Protein AF-A0AAD1WLG3-F1 (afdb_monomer)

Organism: Pelobates cultripes (NCBI:txid61616)

Sequence (138 aa):
MPEEQGDRAMKPQAAKNKLKPVWDLLNNSKVQLEDMSQLLAQCDMTLNQYNSYIEALISSSVILMKRDVKDCWVNNYNPHLLTAWNANMDIQYILDEYGCIIYMLSYISKPERELSDYIKTIVKEMSPETETEREEIK

Nearest PDB structures (foldseek):
  3f2h-assembly2_B  TM=4.447E-01  e=7.520E+00  Escherichia coli

Solvent-accessible surface area (backbone atoms only — not comparable to full-atom values): 8764 Å² total; per-residue (Å²): 132,87,80,83,77,76,78,76,78,61,54,41,71,60,30,51,62,69,47,44,58,56,54,56,51,73,71,38,89,83,62,90,53,73,46,59,68,60,54,29,55,76,60,76,47,51,72,67,55,52,50,52,33,50,55,40,58,54,90,62,91,72,88,84,74,93,69,51,53,77,46,68,87,55,65,45,71,52,74,68,56,38,70,76,69,68,58,92,56,79,63,78,87,83,82,46,72,65,61,52,50,53,52,52,49,52,62,73,46,37,67,61,49,55,50,51,53,50,52,52,48,53,54,51,65,70,57,76,67,70,71,69,70,65,64,79,79,117

Radius of gyration: 24.31 Å; Cα contacts (8 Å, |Δi|>4): 64; chains: 1; bounding box: 79×50×43 Å

pLDDT: mean 81.2, std 16.27, range [33.28, 95.94]

Secondary structure (DSSP, 8-state):
-PPPPP-----HHHHHHHHHHHHHHHH-TT-----HHHHHHHTT--HHHHHHHHHHH--S---PPP--GGGTTSPP--HHHHHHH-S-------S-HHHHHHHHHHHHTHHHHHHHHHHHHHHHHHSSSTTTSSSTT-

InterPro domains:
  IPR051055 PIF1 DNA helicase [PTHR47642] (61-134)

Foldseek 3Di:
DDDDDPDDLDALVVLCVLCVQLVVVLPPPPDPDFAPVVSQVVSVHDPVSNVSSVVSNDPDDADDDDDTSVCPPPADDDPVCCVVVVDHDHDGDDPDPVVVVVVVVCVVCVVVVVVVVVVVVVVVVVPDPPVPVVVVPD

Mean predicted aligned error: 11.38 Å

Structure (mmCIF, N/CA/C/O backbone):
data_AF-A0AAD1WLG3-F1
#
_entry.id   AF-A0AAD1WLG3-F1
#
loop_
_atom_site.group_PDB
_atom_site.id
_atom_site.type_symbol
_atom_site.label_atom_id
_atom_site.label_alt_id
_atom_site.label_comp_id
_atom_site.label_asym_id
_atom_site.label_entity_id
_atom_site.label_seq_id
_atom_site.pdbx_PDB_ins_code
_atom_site.Cartn_x
_atom_site.Cartn_y
_atom_site.Cartn_z
_atom_site.occupancy
_atom_site.B_iso_or_equiv
_atom_site.auth_seq_id
_atom_site.auth_comp_id
_atom_site.auth_asym_id
_atom_site.auth_atom_id
_atom_site.pdbx_PDB_model_num
ATOM 1 N N . MET A 1 1 ? -19.513 32.056 23.367 1.00 34.91 1 MET A N 1
ATOM 2 C CA . MET A 1 1 ? -19.412 30.805 22.591 1.00 34.91 1 MET A CA 1
ATOM 3 C C . MET A 1 1 ? -17.946 30.421 22.587 1.00 34.91 1 MET A C 1
ATOM 5 O O . MET A 1 1 ? -17.172 31.220 22.078 1.00 34.91 1 MET A O 1
ATOM 9 N N . PRO A 1 2 ? -17.535 29.335 23.255 1.00 36.03 2 PRO A N 1
ATOM 10 C CA . PRO A 1 2 ? -16.140 28.917 23.256 1.00 36.03 2 PRO A CA 1
ATOM 11 C C . PRO A 1 2 ? -15.813 28.220 21.936 1.00 36.03 2 PRO A C 1
ATOM 13 O O . PRO A 1 2 ? -16.575 27.376 21.474 1.00 36.03 2 PRO A O 1
ATOM 16 N N . GLU A 1 3 ? -14.697 28.630 21.354 1.00 36.75 3 GLU A N 1
ATOM 17 C CA . GLU A 1 3 ? -14.115 28.133 20.114 1.00 36.75 3 GLU A CA 1
ATOM 18 C C . GLU A 1 3 ? -13.816 26.628 20.208 1.00 36.75 3 GLU A C 1
ATOM 20 O O . GLU A 1 3 ? -13.224 26.157 21.183 1.00 36.75 3 GLU A O 1
ATOM 25 N N . GLU A 1 4 ? -14.248 25.877 19.193 1.00 39.88 4 GLU A N 1
ATOM 26 C CA . GLU A 1 4 ? -13.935 24.460 19.031 1.00 39.88 4 GLU A CA 1
ATOM 27 C C . GLU A 1 4 ? -12.420 24.286 18.870 1.00 39.88 4 GLU A C 1
ATOM 29 O O . GLU A 1 4 ? -11.793 24.792 17.938 1.00 39.88 4 GLU A O 1
ATOM 34 N N . GLN A 1 5 ? -11.826 23.585 19.834 1.00 33.28 5 GLN A N 1
ATOM 35 C CA . GLN A 1 5 ? -10.419 23.219 19.842 1.00 33.28 5 GLN A CA 1
ATOM 36 C C . GLN A 1 5 ? -10.130 22.308 18.649 1.00 33.28 5 GLN A C 1
ATOM 38 O O . GLN A 1 5 ? -10.645 21.196 18.576 1.00 33.28 5 GLN A O 1
ATOM 43 N N . GLY A 1 6 ? -9.283 22.795 17.739 1.00 35.44 6 GLY A N 1
ATOM 44 C CA . GLY A 1 6 ? -8.769 22.036 16.608 1.00 35.44 6 GLY A CA 1
ATOM 45 C C . GLY A 1 6 ? -8.221 20.684 17.053 1.00 35.44 6 GLY A C 1
ATOM 46 O O . GLY A 1 6 ? -7.326 20.603 17.901 1.00 35.44 6 GLY A O 1
ATOM 47 N N . ASP A 1 7 ? -8.796 19.638 16.471 1.00 41.62 7 ASP A N 1
ATOM 48 C CA . ASP A 1 7 ? -8.426 18.249 16.674 1.00 41.62 7 ASP A CA 1
ATOM 49 C C . ASP A 1 7 ? -6.919 18.091 16.423 1.00 41.62 7 ASP A C 1
ATOM 51 O O . ASP A 1 7 ? -6.404 18.384 15.338 1.00 41.62 7 ASP A O 1
ATOM 55 N N . ARG A 1 8 ? -6.160 17.728 17.463 1.00 48.06 8 ARG A N 1
ATOM 56 C CA . ARG A 1 8 ? -4.711 17.538 17.340 1.00 48.06 8 ARG A CA 1
ATOM 57 C C . ARG A 1 8 ? -4.487 16.301 16.483 1.00 48.06 8 ARG A C 1
ATOM 59 O O . ARG A 1 8 ? -4.497 15.194 17.014 1.00 48.06 8 ARG A O 1
ATOM 66 N N . ALA A 1 9 ? -4.226 16.507 15.193 1.00 63.88 9 ALA A N 1
ATOM 67 C CA . ALA A 1 9 ? -3.825 15.456 14.267 1.00 63.88 9 ALA A CA 1
ATOM 68 C C . ALA A 1 9 ? -2.771 14.549 14.928 1.00 63.88 9 ALA A C 1
ATOM 70 O O . ALA A 1 9 ? -1.685 14.992 15.329 1.00 63.88 9 ALA A O 1
ATOM 71 N N . MET A 1 10 ? -3.132 13.282 15.123 1.00 70.31 10 MET A N 1
ATOM 72 C CA . MET A 1 10 ? -2.274 12.292 15.757 1.00 70.31 10 MET A CA 1
ATOM 73 C C . MET A 1 10 ? -0.977 12.157 14.955 1.00 70.31 10 MET A C 1
ATOM 75 O O . MET A 1 10 ? -0.995 12.040 13.734 1.00 70.31 10 MET A O 1
ATOM 79 N N . LYS A 1 11 ? 0.177 12.169 15.632 1.00 81.69 11 LYS A N 1
ATOM 80 C CA . LYS A 1 11 ? 1.472 12.056 14.942 1.00 81.69 11 LYS A CA 1
ATOM 81 C C . LYS A 1 11 ? 1.584 10.687 14.238 1.00 81.69 11 LYS A C 1
ATOM 83 O O . LYS A 1 11 ? 1.324 9.678 14.903 1.00 81.69 11 LYS A O 1
ATOM 88 N N . PRO A 1 12 ? 2.090 10.608 12.987 1.00 84.75 12 PRO A N 1
ATOM 89 C CA . PRO A 1 12 ? 2.175 9.353 12.225 1.00 84.75 12 PRO A CA 1
ATOM 90 C C . PRO A 1 12 ? 2.905 8.224 12.968 1.00 84.75 12 PRO A C 1
ATOM 92 O O . PRO A 1 12 ? 2.501 7.065 12.936 1.00 84.75 12 PRO A O 1
ATOM 95 N N . GLN A 1 13 ? 3.951 8.559 13.729 1.00 86.12 13 GLN A N 1
ATOM 96 C CA . GLN A 1 13 ? 4.701 7.572 14.511 1.00 86.12 13 GLN A CA 1
ATOM 97 C C . GLN A 1 13 ? 3.865 6.932 15.631 1.00 86.12 13 GLN A C 1
ATOM 99 O O . GLN A 1 13 ? 4.021 5.747 15.925 1.00 86.12 13 GLN A O 1
ATOM 104 N N . ALA A 1 14 ? 2.969 7.700 16.254 1.00 87.88 14 ALA A N 1
ATOM 105 C CA . ALA A 1 14 ? 2.078 7.180 17.283 1.00 87.88 14 ALA A CA 1
ATOM 106 C C . ALA A 1 14 ? 1.022 6.250 16.670 1.00 87.88 14 ALA A C 1
ATOM 108 O O . ALA A 1 14 ? 0.752 5.189 17.233 1.00 87.88 14 ALA A O 1
ATOM 109 N N . ALA A 1 15 ? 0.478 6.610 15.502 1.00 88.44 15 ALA A N 1
ATOM 110 C CA . ALA A 1 15 ? -0.468 5.774 14.765 1.00 88.44 15 ALA A CA 1
ATOM 111 C C . ALA A 1 15 ? 0.177 4.448 14.327 1.00 88.44 15 ALA A C 1
ATOM 113 O O . ALA A 1 15 ? -0.383 3.376 14.549 1.00 88.44 15 ALA A O 1
ATOM 114 N N . LYS A 1 16 ? 1.423 4.499 13.834 1.00 89.88 16 LYS A N 1
ATOM 115 C CA . LYS A 1 16 ? 2.208 3.306 13.479 1.00 89.88 16 LYS A CA 1
ATOM 116 C C . LYS A 1 16 ? 2.379 2.349 14.660 1.00 89.88 16 LYS A C 1
ATOM 118 O O . LYS A 1 16 ? 2.219 1.143 14.505 1.00 89.88 16 LYS A O 1
ATOM 123 N N . ASN A 1 17 ? 2.667 2.879 15.849 1.00 89.75 17 ASN A N 1
ATOM 124 C CA . ASN A 1 17 ? 2.811 2.062 17.055 1.00 89.75 17 ASN A CA 1
ATOM 125 C C . ASN A 1 17 ? 1.490 1.392 17.462 1.00 89.75 17 ASN A C 1
ATOM 127 O O . ASN A 1 17 ? 1.510 0.264 17.944 1.00 89.75 17 ASN A O 1
ATOM 131 N N . LYS A 1 18 ? 0.352 2.066 17.254 1.00 89.50 18 LYS A N 1
ATOM 132 C CA . LYS A 1 18 ? -0.982 1.516 17.537 1.00 89.50 18 LYS A CA 1
ATOM 133 C C . LYS A 1 18 ? -1.427 0.459 16.529 1.00 89.50 18 LYS A C 1
ATOM 135 O O . LYS A 1 18 ? -2.147 -0.449 16.914 1.00 89.50 18 LYS A O 1
ATOM 140 N N . LEU A 1 19 ? -0.967 0.536 15.281 1.00 89.94 19 LEU A N 1
ATOM 141 C CA . LEU A 1 19 ? -1.264 -0.455 14.238 1.00 89.94 19 LEU A CA 1
ATOM 142 C C . LEU A 1 19 ? -0.291 -1.645 14.221 1.00 89.94 19 LEU A C 1
ATOM 144 O O . LEU A 1 19 ? -0.565 -2.654 13.577 1.00 89.94 19 LEU A O 1
ATOM 148 N N . LYS A 1 20 ? 0.830 -1.565 14.947 1.00 90.12 20 LYS A N 1
ATOM 149 C CA . LYS A 1 20 ? 1.821 -2.646 15.024 1.00 90.12 20 LYS A CA 1
ATOM 150 C C . LYS A 1 20 ? 1.243 -3.997 15.495 1.00 90.12 20 LYS A C 1
ATOM 152 O O . LYS A 1 20 ? 1.536 -4.985 14.832 1.00 90.12 20 LYS A O 1
ATOM 157 N N . PRO A 1 21 ? 0.383 -4.070 16.533 1.00 89.56 21 PRO A N 1
ATOM 158 C CA . PRO A 1 21 ? -0.231 -5.333 16.949 1.00 89.56 21 PRO A CA 1
ATOM 159 C C . PRO A 1 21 ? -1.073 -5.985 15.846 1.00 89.56 21 PRO A C 1
ATOM 161 O O . PRO A 1 21 ? -1.029 -7.199 15.679 1.00 89.56 21 PRO A O 1
ATOM 164 N N . VAL A 1 22 ? -1.788 -5.176 15.053 1.00 87.69 22 VAL A N 1
ATOM 165 C CA . VAL A 1 22 ? -2.565 -5.658 13.900 1.00 87.69 22 VAL A CA 1
ATOM 166 C C . VAL A 1 22 ? -1.627 -6.296 12.873 1.00 87.69 22 VAL A C 1
ATOM 168 O O . VAL A 1 22 ? -1.885 -7.397 12.396 1.00 87.69 22 VAL A O 1
ATOM 171 N N . TRP A 1 23 ? -0.507 -5.637 12.569 1.00 87.69 23 TRP A N 1
ATOM 172 C CA . TRP A 1 23 ? 0.505 -6.154 11.644 1.00 87.69 23 TRP A CA 1
ATOM 173 C C . TRP A 1 23 ? 1.162 -7.447 12.153 1.00 87.69 23 TRP A C 1
ATOM 175 O O . TRP A 1 23 ? 1.324 -8.398 11.389 1.00 87.69 23 TRP A O 1
ATOM 185 N N . ASP A 1 24 ? 1.492 -7.514 13.444 1.00 88.31 24 ASP A N 1
ATOM 186 C CA . ASP A 1 24 ? 2.074 -8.709 14.063 1.00 88.31 24 ASP A CA 1
ATOM 187 C C . ASP A 1 24 ? 1.098 -9.901 14.004 1.00 88.31 24 ASP A C 1
ATOM 189 O O . ASP A 1 24 ? 1.510 -11.025 13.716 1.00 88.31 24 ASP A O 1
ATOM 193 N N . LEU A 1 25 ? -0.203 -9.677 14.225 1.00 86.12 25 LEU A N 1
ATOM 194 C CA . LEU A 1 25 ? -1.227 -10.723 14.112 1.00 86.12 25 LEU A CA 1
ATOM 195 C C . LEU A 1 25 ? -1.418 -11.201 12.669 1.00 86.12 25 LEU A C 1
ATOM 197 O O . LEU A 1 25 ? -1.480 -12.407 12.446 1.00 86.12 25 LEU A O 1
ATOM 201 N N . LEU A 1 26 ? -1.449 -10.286 11.695 1.00 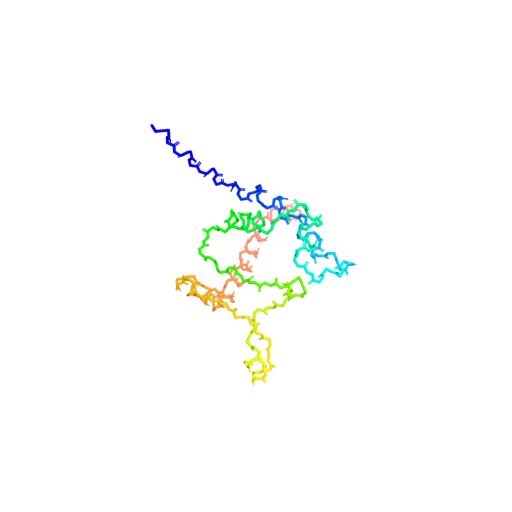83.81 26 LEU A N 1
ATOM 202 C CA . LEU A 1 26 ? -1.602 -10.633 10.276 1.00 83.81 26 LEU A CA 1
ATOM 203 C C . LEU A 1 26 ? -0.432 -11.470 9.735 1.00 83.81 26 LEU A C 1
ATOM 205 O O . LEU A 1 26 ? -0.636 -12.329 8.880 1.00 83.81 26 LEU A O 1
ATOM 209 N N . ASN A 1 27 ? 0.786 -11.256 10.241 1.00 83.25 27 ASN A N 1
ATOM 210 C CA . ASN A 1 27 ? 1.962 -12.044 9.851 1.00 83.25 27 ASN A CA 1
ATOM 211 C C . ASN A 1 27 ? 2.078 -13.387 10.582 1.00 83.25 27 ASN A C 1
ATOM 213 O O . ASN A 1 27 ? 2.854 -14.257 10.179 1.00 83.25 27 ASN A O 1
ATOM 217 N N . ASN A 1 28 ? 1.320 -13.585 11.659 1.00 81.88 28 ASN A N 1
ATOM 218 C CA . ASN A 1 28 ? 1.335 -14.827 12.412 1.00 81.88 28 ASN A CA 1
ATOM 219 C C . ASN A 1 28 ? 0.389 -15.856 11.773 1.00 81.88 28 ASN A C 1
ATOM 221 O O . ASN A 1 28 ? -0.779 -15.964 12.132 1.00 81.88 28 ASN A O 1
ATOM 225 N N . SER A 1 29 ? 0.941 -16.708 10.900 1.00 61.31 29 SER A N 1
ATOM 226 C CA . SER A 1 29 ? 0.259 -17.799 10.165 1.00 61.31 29 SER A CA 1
ATOM 227 C C . SER A 1 29 ? -0.552 -18.803 11.017 1.00 61.31 29 SER A C 1
ATOM 229 O O . SER A 1 29 ? -1.194 -19.693 10.461 1.00 61.31 29 SER A O 1
ATOM 231 N N . LYS A 1 30 ? -0.505 -18.721 12.352 1.00 62.25 30 LYS A N 1
ATOM 232 C CA . LYS A 1 30 ? -1.215 -19.630 13.268 1.00 62.25 30 LYS A CA 1
ATOM 233 C C . LYS A 1 30 ? -2.640 -19.184 13.596 1.00 62.25 30 LYS A C 1
ATOM 235 O O . LYS A 1 30 ? -3.402 -19.999 14.108 1.00 62.25 30 LYS A O 1
ATOM 240 N N . VAL A 1 31 ? -2.999 -17.926 13.340 1.00 62.97 31 VAL A N 1
ATOM 241 C CA . VAL A 1 31 ? -4.326 -17.402 13.679 1.00 62.97 31 VAL A CA 1
ATOM 242 C C . VAL A 1 31 ? -5.165 -17.332 12.405 1.00 62.97 31 VAL A C 1
ATOM 244 O O . VAL A 1 31 ? -4.973 -16.459 11.567 1.00 62.97 31 VAL A O 1
ATOM 247 N N . GLN A 1 32 ? -6.086 -18.283 12.244 1.00 62.91 32 GLN A N 1
ATOM 248 C CA . GLN A 1 32 ? -7.139 -18.221 11.226 1.00 62.91 32 GLN A CA 1
ATOM 249 C C . GLN A 1 32 ? -8.156 -17.166 11.682 1.00 62.91 32 GLN A C 1
ATOM 251 O O . GLN A 1 32 ? -9.117 -17.476 12.381 1.00 62.91 32 GLN A O 1
ATOM 256 N N . LEU A 1 33 ? -7.880 -15.897 11.390 1.00 65.62 33 LEU A N 1
ATOM 257 C CA . LEU A 1 33 ? -8.820 -14.802 11.617 1.00 65.62 33 LEU A CA 1
ATOM 258 C C . LEU A 1 33 ? -9.643 -14.635 10.344 1.00 65.62 33 LEU A C 1
ATOM 260 O O . LEU A 1 33 ? -9.116 -14.214 9.318 1.00 65.62 33 LEU A O 1
ATOM 264 N N . GLU A 1 34 ? -10.920 -14.999 10.400 1.00 68.50 34 GLU A N 1
ATOM 265 C CA . GLU A 1 34 ? -11.814 -14.885 9.242 1.00 68.50 34 GLU A CA 1
ATOM 266 C C . GLU A 1 34 ? -12.428 -13.483 9.128 1.00 68.50 34 GLU A C 1
ATOM 268 O O . GLU A 1 34 ? -12.663 -13.013 8.015 1.00 68.50 34 GLU A O 1
ATOM 273 N N . ASP A 1 35 ? -12.641 -12.795 10.258 1.00 80.31 35 ASP A N 1
ATOM 274 C CA . ASP A 1 35 ? -13.353 -11.514 10.308 1.00 80.31 35 ASP A CA 1
ATOM 275 C C . ASP A 1 35 ? -12.515 -10.357 10.880 1.00 80.31 35 ASP A C 1
ATOM 277 O O . ASP A 1 35 ? -11.774 -10.491 11.859 1.00 80.31 35 ASP A O 1
ATOM 281 N N . MET A 1 36 ? -12.709 -9.174 10.294 1.00 81.12 36 MET A N 1
ATOM 282 C CA . MET A 1 36 ? -12.073 -7.925 10.715 1.00 81.12 36 MET A CA 1
ATOM 283 C C . MET A 1 36 ? -12.469 -7.533 12.139 1.00 81.12 36 MET A C 1
ATOM 285 O O . MET A 1 36 ? -11.636 -7.028 12.889 1.00 81.12 36 MET A O 1
ATOM 289 N N . SER A 1 37 ? -13.713 -7.790 12.551 1.00 83.44 37 SER A N 1
ATOM 290 C CA . SER A 1 37 ? -14.171 -7.449 13.905 1.00 83.44 37 SER A CA 1
ATOM 291 C C . SER A 1 37 ? -13.425 -8.259 14.968 1.00 83.44 37 SER A C 1
ATOM 293 O O . SER A 1 37 ? -13.086 -7.728 16.023 1.00 83.44 37 SER A O 1
ATOM 295 N N . GLN A 1 38 ? -13.123 -9.529 14.678 1.00 83.12 38 GLN A N 1
ATOM 296 C CA . GLN A 1 38 ? -12.361 -10.406 15.572 1.00 83.12 38 GLN A CA 1
ATOM 297 C C . GLN A 1 38 ? -10.897 -9.970 15.681 1.00 83.12 38 GLN A C 1
ATOM 299 O O . GLN A 1 38 ? -10.354 -9.933 16.785 1.00 83.12 38 GLN A O 1
ATOM 304 N N . LEU A 1 39 ? -10.278 -9.597 14.555 1.00 84.75 39 LEU A N 1
ATOM 305 C CA . LEU A 1 39 ? -8.917 -9.055 14.523 1.00 84.75 39 LEU A CA 1
ATOM 306 C C . LEU A 1 39 ? -8.812 -7.789 15.383 1.00 84.75 39 LEU A C 1
ATOM 308 O O . LEU A 1 39 ? -7.933 -7.681 16.235 1.00 84.75 39 LEU A O 1
ATOM 312 N N . LEU A 1 40 ? -9.739 -6.849 15.196 1.00 86.69 40 LEU A N 1
ATOM 313 C CA . LEU A 1 40 ? -9.743 -5.588 15.934 1.00 86.69 40 LEU A CA 1
ATOM 314 C C . LEU A 1 40 ? -10.037 -5.785 17.428 1.00 86.69 40 LEU A C 1
ATOM 316 O O . LEU A 1 40 ? -9.402 -5.137 18.259 1.00 86.69 40 LEU A O 1
ATOM 320 N N . ALA A 1 41 ? -10.914 -6.732 17.782 1.00 86.31 41 ALA A N 1
ATOM 321 C CA . ALA A 1 41 ? -11.171 -7.095 19.174 1.00 86.31 41 ALA A CA 1
ATOM 322 C C . ALA A 1 41 ? -9.918 -7.648 19.877 1.00 86.31 41 ALA A C 1
ATOM 324 O O . ALA A 1 41 ? -9.661 -7.297 21.026 1.00 86.31 41 ALA A O 1
ATOM 325 N N . GLN A 1 42 ? -9.099 -8.460 19.194 1.00 85.00 42 GLN A N 1
ATOM 326 C CA . GLN A 1 42 ? -7.828 -8.949 19.751 1.00 85.00 42 GLN A CA 1
ATOM 327 C C . GLN A 1 42 ? -6.789 -7.839 19.944 1.00 85.00 42 GLN A C 1
ATOM 329 O O . GLN A 1 42 ? -5.919 -7.953 20.806 1.00 85.00 42 GLN A O 1
ATOM 334 N N . CYS A 1 43 ? -6.875 -6.765 19.160 1.00 85.75 43 CYS A N 1
ATOM 335 C CA . CYS A 1 43 ? -6.015 -5.594 19.299 1.00 85.75 43 CYS A CA 1
ATOM 336 C C . CYS A 1 43 ? -6.546 -4.539 20.281 1.00 85.75 43 CYS A C 1
ATOM 338 O O . CYS A 1 43 ? -5.881 -3.519 20.445 1.00 85.75 43 CYS A O 1
ATOM 340 N N . ASP A 1 44 ? -7.700 -4.767 20.921 1.00 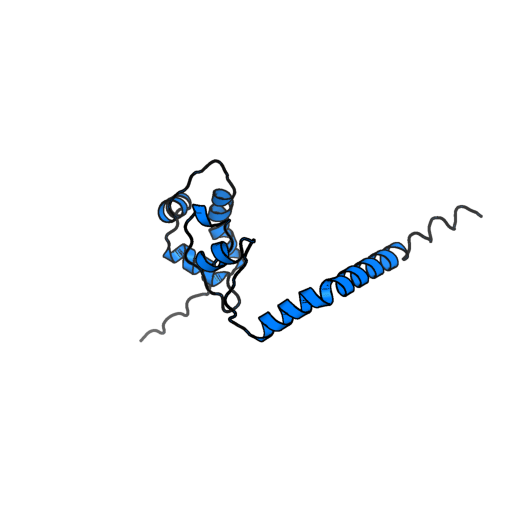87.56 44 ASP A N 1
ATOM 341 C CA . ASP A 1 44 ? -8.392 -3.786 21.770 1.00 87.56 44 ASP A CA 1
ATOM 342 C C . ASP A 1 44 ? -8.668 -2.461 21.028 1.00 87.56 44 ASP A C 1
ATOM 344 O O . ASP A 1 44 ? -8.362 -1.359 21.489 1.00 87.56 44 ASP A O 1
ATOM 348 N N . MET A 1 45 ? -9.186 -2.574 19.799 1.00 88.62 45 MET A N 1
ATOM 349 C CA . MET A 1 45 ? -9.441 -1.443 18.905 1.00 88.62 45 MET A CA 1
ATOM 350 C C . MET A 1 45 ? -10.824 -1.536 18.264 1.00 88.62 45 MET A C 1
ATOM 352 O O . MET A 1 45 ? -11.341 -2.609 17.966 1.00 88.62 45 MET A O 1
ATOM 356 N N . THR A 1 46 ? -11.418 -0.378 17.993 1.00 90.00 46 THR A N 1
ATOM 357 C CA . THR A 1 46 ? -12.642 -0.264 17.186 1.00 90.00 46 THR A CA 1
ATOM 358 C C . THR A 1 46 ? -12.311 0.022 15.722 1.00 90.00 46 THR A C 1
ATOM 360 O O . THR A 1 46 ? -11.240 0.546 15.406 1.00 90.00 46 THR A O 1
ATOM 363 N N . LEU A 1 47 ? -13.257 -0.247 14.815 1.00 87.1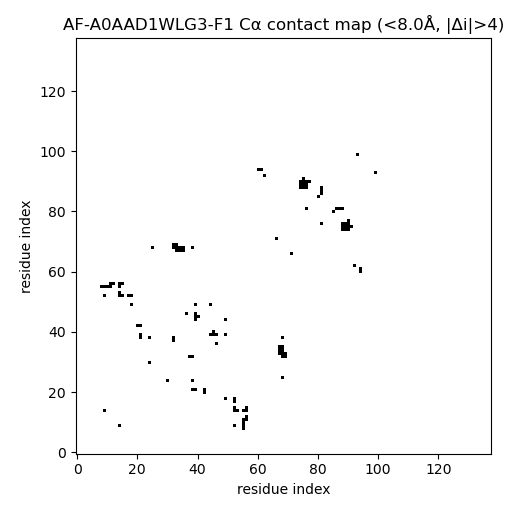2 47 LEU A N 1
ATOM 364 C CA . LEU A 1 47 ? -13.101 0.068 13.389 1.00 87.12 47 LEU A CA 1
ATOM 365 C C . LEU A 1 47 ? -12.834 1.565 13.149 1.00 87.12 47 LEU A C 1
ATOM 367 O O . LEU A 1 47 ? -11.996 1.919 12.327 1.00 87.12 47 LEU A O 1
ATOM 371 N N . ASN A 1 48 ? -13.486 2.445 13.912 1.00 89.19 48 ASN A N 1
ATOM 372 C CA . ASN A 1 48 ? -13.291 3.892 13.793 1.00 89.19 48 ASN A CA 1
ATOM 373 C C . ASN A 1 48 ? -11.886 4.322 14.236 1.00 89.19 48 ASN A C 1
ATOM 375 O O . ASN A 1 48 ? -11.263 5.151 13.579 1.00 89.19 48 ASN A O 1
ATOM 379 N N . GLN A 1 49 ? -11.366 3.742 15.322 1.00 89.44 49 GLN A N 1
ATOM 380 C CA . GLN A 1 49 ? -9.990 3.999 15.757 1.00 89.44 49 GLN A CA 1
ATOM 381 C C . GLN A 1 49 ? -8.984 3.488 14.727 1.00 89.44 49 GLN A C 1
ATOM 383 O O . GLN A 1 49 ? -8.045 4.201 14.393 1.00 89.44 49 GLN A O 1
ATOM 388 N N . TYR A 1 50 ? -9.204 2.288 14.187 1.00 89.81 50 TYR A N 1
ATOM 389 C CA . TYR A 1 50 ? -8.379 1.729 13.119 1.00 89.81 50 TYR A CA 1
ATOM 390 C C . TYR A 1 50 ? -8.324 2.655 11.896 1.00 89.81 50 TYR A C 1
ATOM 392 O O . TYR A 1 50 ? -7.232 3.009 11.453 1.00 89.81 50 TYR A O 1
ATOM 400 N N . ASN A 1 51 ? -9.482 3.117 11.413 1.00 89.56 51 ASN A N 1
ATOM 401 C CA . ASN A 1 51 ? -9.562 4.045 10.284 1.00 89.56 51 ASN A CA 1
ATOM 402 C C . ASN A 1 51 ? -8.858 5.374 10.589 1.00 89.56 51 ASN A C 1
ATOM 404 O O . ASN A 1 51 ? -8.045 5.821 9.788 1.00 89.56 51 ASN A O 1
ATOM 408 N N . SER A 1 52 ? -9.074 5.952 11.774 1.00 89.50 52 SER A N 1
ATOM 409 C CA . SER A 1 52 ? -8.410 7.193 12.197 1.00 89.50 52 SER A CA 1
ATOM 410 C C . SER A 1 52 ? -6.882 7.053 12.255 1.00 89.50 52 SER A C 1
ATOM 412 O O . SER A 1 52 ? -6.150 7.952 11.841 1.00 89.50 52 SER A O 1
ATOM 414 N N . TYR A 1 53 ? -6.365 5.909 12.716 1.00 90.44 53 TYR A N 1
ATOM 415 C CA . TYR A 1 53 ? -4.923 5.654 12.716 1.00 90.44 53 TYR A CA 1
ATOM 416 C C . TYR A 1 53 ? -4.362 5.473 11.306 1.00 90.44 53 TYR A C 1
ATOM 418 O O . TYR A 1 53 ? -3.241 5.905 11.047 1.00 90.44 53 TYR A O 1
ATOM 426 N N . ILE A 1 54 ? -5.121 4.865 10.393 1.00 89.19 54 ILE A N 1
ATOM 427 C CA . ILE A 1 54 ? -4.737 4.778 8.980 1.00 89.19 54 ILE A CA 1
ATOM 428 C C . ILE A 1 54 ? -4.717 6.165 8.343 1.00 89.19 54 ILE A C 1
ATOM 430 O O . ILE A 1 54 ? -3.729 6.518 7.706 1.00 89.19 54 ILE A O 1
ATOM 434 N N . GLU A 1 55 ? -5.751 6.973 8.554 1.00 88.69 55 GLU A N 1
ATOM 435 C CA . GLU A 1 55 ? -5.815 8.350 8.056 1.00 88.69 55 GLU A CA 1
ATOM 436 C C . GLU A 1 55 ? -4.634 9.184 8.566 1.00 88.69 55 GLU A C 1
ATOM 438 O O . GLU A 1 55 ? -4.004 9.895 7.791 1.00 88.69 55 GLU A O 1
ATOM 443 N N . ALA A 1 56 ? -4.246 9.018 9.834 1.00 89.19 56 ALA A N 1
ATOM 444 C CA . ALA A 1 56 ? -3.074 9.682 10.405 1.00 89.19 56 ALA A CA 1
ATOM 445 C C . ALA A 1 56 ? -1.724 9.219 9.808 1.00 89.19 56 ALA A C 1
ATOM 447 O O . ALA A 1 56 ? -0.714 9.908 9.973 1.00 89.19 56 ALA A O 1
ATOM 448 N N . LEU A 1 57 ? -1.669 8.054 9.150 1.00 86.69 57 LEU A N 1
ATOM 449 C CA . LEU A 1 57 ? -0.483 7.574 8.426 1.00 86.69 57 LEU A CA 1
ATOM 450 C C . LEU A 1 57 ? -0.434 8.049 6.974 1.00 86.69 57 LEU A C 1
ATOM 452 O O . LEU A 1 57 ? 0.644 8.085 6.379 1.00 86.69 57 LEU A O 1
ATOM 456 N N . ILE A 1 58 ? -1.587 8.364 6.396 1.00 85.81 58 ILE A N 1
ATOM 457 C CA . ILE A 1 58 ? -1.713 8.712 4.991 1.00 85.81 58 ILE A CA 1
ATOM 458 C C . ILE A 1 58 ? -1.305 10.179 4.804 1.00 85.81 58 ILE A C 1
ATOM 460 O O . ILE A 1 58 ? -1.945 11.098 5.301 1.00 85.81 58 ILE A O 1
ATOM 464 N N . SER A 1 59 ? -0.217 10.405 4.065 1.00 80.50 59 SER A N 1
ATOM 465 C CA . SER A 1 59 ? 0.292 11.751 3.762 1.00 80.50 59 SER A CA 1
ATOM 466 C C . SER A 1 59 ? -0.284 12.364 2.481 1.00 80.50 59 SER A C 1
ATOM 468 O O . SER A 1 59 ? -0.092 13.551 2.235 1.00 80.50 59 SER A O 1
ATOM 470 N N . SER A 1 60 ? -0.935 11.564 1.637 1.00 79.88 60 SER A N 1
ATOM 471 C CA . SER A 1 60 ? -1.441 11.950 0.313 1.00 79.88 60 SER A CA 1
ATOM 472 C C . SER A 1 60 ? -2.831 11.369 0.073 1.00 79.88 60 SER A C 1
ATOM 474 O O . SER A 1 60 ? -3.261 10.480 0.793 1.00 79.88 60 SER A O 1
ATOM 476 N N . SER A 1 61 ? -3.552 11.811 -0.954 1.00 83.25 61 SER A N 1
ATOM 477 C CA . SER A 1 61 ? -4.834 11.189 -1.303 1.00 83.25 61 SER A CA 1
ATOM 478 C C . SER A 1 61 ? -4.632 9.708 -1.649 1.00 83.25 61 SER A C 1
ATOM 480 O O . SER A 1 61 ? -3.908 9.381 -2.588 1.00 83.25 61 SER A O 1
ATOM 482 N N . 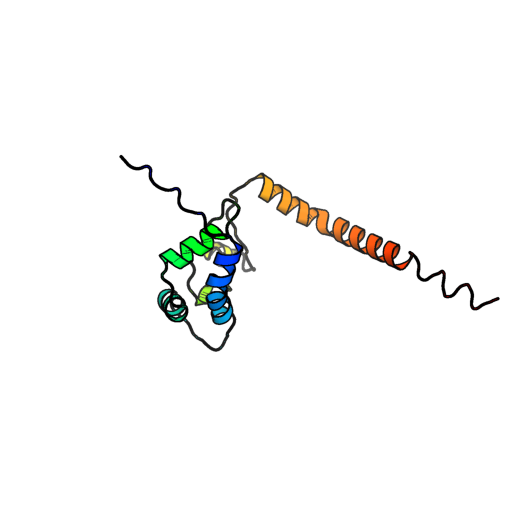VAL A 1 62 ? -5.249 8.813 -0.874 1.00 85.19 62 VAL A N 1
ATOM 483 C CA . VAL A 1 62 ? -5.190 7.354 -1.054 1.00 85.19 62 VAL A CA 1
ATOM 484 C C . VAL A 1 62 ? -6.602 6.786 -0.933 1.00 85.19 62 VAL A C 1
ATOM 486 O O . VAL A 1 62 ? -7.362 7.180 -0.052 1.00 85.19 62 VAL A O 1
ATOM 489 N N . ILE A 1 63 ? -6.953 5.839 -1.806 1.00 87.12 63 ILE A N 1
ATOM 490 C CA . ILE A 1 63 ? -8.189 5.061 -1.679 1.00 87.12 63 ILE A CA 1
ATOM 491 C C . ILE A 1 63 ? -7.918 3.877 -0.755 1.00 87.12 63 ILE A C 1
ATOM 493 O O . ILE A 1 63 ? -7.157 2.969 -1.096 1.00 87.12 63 ILE A O 1
ATOM 497 N N . LEU A 1 64 ? -8.570 3.877 0.406 1.00 86.00 64 LEU A N 1
ATOM 498 C CA . LEU A 1 64 ? -8.596 2.721 1.290 1.00 86.00 64 LEU A CA 1
ATOM 499 C C . LEU A 1 64 ? -9.638 1.723 0.782 1.00 86.00 64 LEU A C 1
ATOM 501 O O . LEU A 1 64 ? -10.824 2.032 0.678 1.00 86.00 64 LEU A O 1
ATOM 505 N N . MET A 1 65 ? -9.193 0.512 0.471 1.00 85.12 65 MET A N 1
ATOM 506 C CA . MET A 1 65 ? -10.079 -0.540 -0.012 1.00 85.12 65 MET A CA 1
ATOM 507 C C . MET A 1 65 ? -10.590 -1.379 1.142 1.00 85.12 65 MET A C 1
ATOM 509 O O . MET A 1 65 ? -9.838 -1.749 2.043 1.00 85.12 65 MET A O 1
ATOM 513 N N . LYS A 1 66 ? -11.868 -1.741 1.069 1.00 84.50 66 LYS A N 1
ATOM 514 C CA . LYS A 1 66 ? -12.443 -2.729 1.971 1.00 84.50 66 LYS A CA 1
ATOM 515 C C . LYS A 1 66 ? -11.846 -4.101 1.645 1.00 84.50 66 LYS A C 1
ATOM 517 O O . LYS A 1 66 ? -12.001 -4.578 0.524 1.00 84.50 66 LYS A O 1
ATOM 522 N N . ARG A 1 67 ? -11.177 -4.715 2.620 1.00 83.75 67 ARG A N 1
ATOM 523 C CA . ARG A 1 67 ? -10.612 -6.066 2.525 1.00 83.75 67 ARG A CA 1
ATOM 524 C C . ARG A 1 67 ? -11.071 -6.903 3.712 1.00 83.75 67 ARG A C 1
ATOM 526 O O . ARG A 1 67 ? -11.167 -6.379 4.821 1.00 83.75 67 ARG A O 1
ATOM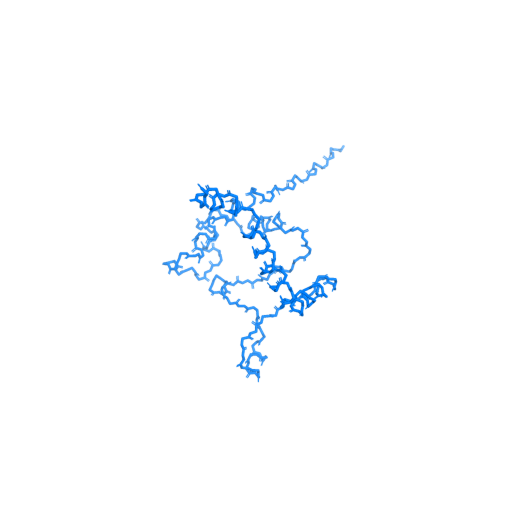 533 N N . ASP A 1 68 ? -11.315 -8.183 3.461 1.00 83.56 68 ASP A N 1
ATOM 534 C CA . ASP A 1 68 ? -11.426 -9.179 4.523 1.00 83.56 68 ASP A CA 1
ATOM 535 C C . ASP A 1 68 ? -10.020 -9.613 4.957 1.00 83.56 68 ASP A C 1
ATOM 537 O O . ASP A 1 68 ? -9.053 -9.500 4.198 1.00 83.56 68 ASP A O 1
ATOM 541 N N . VAL A 1 69 ? -9.898 -10.150 6.173 1.00 82.94 69 VAL A N 1
ATOM 542 C CA . VAL A 1 69 ? -8.601 -10.570 6.731 1.00 82.94 69 VAL A CA 1
ATOM 543 C C . VAL A 1 69 ? -7.921 -11.620 5.845 1.00 82.94 69 VAL A C 1
ATOM 545 O O . VAL A 1 69 ? -6.723 -11.537 5.593 1.00 82.94 69 VAL A O 1
ATOM 548 N N . LYS A 1 70 ? -8.694 -12.557 5.289 1.00 81.75 70 LYS A N 1
ATOM 549 C CA . LYS A 1 70 ? -8.215 -13.585 4.348 1.00 81.75 70 LYS A CA 1
ATOM 550 C C . LYS A 1 70 ? -7.641 -13.019 3.040 1.00 81.75 70 LYS A C 1
ATOM 552 O O . LYS A 1 70 ? -6.763 -13.634 2.444 1.00 81.75 70 LYS A O 1
ATOM 557 N N . ASP A 1 71 ? -8.109 -11.846 2.617 1.00 83.81 71 ASP A N 1
ATOM 558 C CA . ASP A 1 71 ? -7.762 -11.236 1.330 1.00 83.81 71 ASP A CA 1
ATOM 559 C C . ASP A 1 71 ? -6.645 -10.190 1.470 1.00 83.81 71 ASP A C 1
ATOM 561 O O . ASP A 1 71 ? -6.278 -9.526 0.500 1.00 83.81 71 ASP A O 1
ATOM 565 N N . CYS A 1 72 ? -6.069 -10.018 2.667 1.00 84.25 72 CYS A N 1
ATOM 566 C CA . CYS A 1 72 ? -5.053 -8.992 2.907 1.00 84.25 72 CYS A CA 1
ATOM 567 C C . CYS A 1 72 ? -3.797 -9.160 2.029 1.00 84.25 72 CYS A C 1
ATOM 569 O O . CYS A 1 72 ? -3.207 -8.155 1.628 1.00 84.25 72 CYS A O 1
ATOM 571 N N . TRP A 1 73 ? -3.456 -10.403 1.668 1.00 84.50 73 TRP A N 1
ATOM 572 C CA . TRP A 1 73 ? -2.311 -10.770 0.824 1.00 84.50 73 TRP A CA 1
ATOM 573 C C . TRP A 1 73 ? -2.656 -10.943 -0.660 1.00 84.50 73 TRP A C 1
ATOM 575 O O . TRP A 1 73 ? -1.803 -11.350 -1.447 1.00 84.50 73 TRP A O 1
ATOM 585 N N . VAL A 1 74 ? -3.899 -10.658 -1.051 1.00 87.06 74 VAL A N 1
ATOM 586 C CA . VAL A 1 74 ? -4.340 -10.739 -2.443 1.00 87.06 74 VAL A CA 1
ATOM 587 C C . VAL A 1 74 ? -4.243 -9.347 -3.067 1.00 87.06 74 VAL A C 1
ATOM 589 O O . VAL A 1 74 ? -4.753 -8.360 -2.526 1.00 87.06 74 VAL A O 1
ATOM 592 N N . ASN A 1 75 ? -3.554 -9.250 -4.206 1.00 89.50 75 ASN A N 1
ATOM 593 C CA . ASN A 1 75 ? -3.505 -8.016 -4.987 1.00 89.50 75 ASN A CA 1
ATOM 594 C C . ASN A 1 75 ? -4.890 -7.675 -5.531 1.00 89.50 75 ASN A C 1
ATOM 596 O O . ASN A 1 75 ? -5.745 -8.541 -5.699 1.00 89.50 75 ASN A O 1
ATOM 600 N N . ASN A 1 76 ? -5.116 -6.407 -5.850 1.00 89.69 76 ASN A N 1
ATOM 601 C CA . ASN A 1 76 ? -6.372 -6.021 -6.470 1.00 89.69 76 ASN A CA 1
ATOM 602 C C . ASN A 1 76 ? -6.485 -6.616 -7.867 1.00 89.69 76 ASN A C 1
ATOM 604 O O . ASN A 1 76 ? -5.617 -6.413 -8.719 1.00 89.69 76 ASN A O 1
ATOM 608 N N . TYR A 1 77 ? -7.610 -7.267 -8.125 1.00 91.94 77 TYR A N 1
ATOM 609 C CA . TYR A 1 77 ? -7.890 -7.885 -9.405 1.00 91.94 77 TYR A CA 1
ATOM 610 C C . TYR A 1 77 ? -9.348 -7.653 -9.796 1.00 91.94 77 TYR A C 1
ATOM 612 O O . TYR A 1 77 ? -10.223 -7.446 -8.957 1.00 91.94 77 TYR A O 1
ATOM 620 N N . ASN A 1 78 ? -9.617 -7.709 -11.096 1.00 90.94 78 ASN A N 1
ATOM 621 C CA . ASN A 1 78 ? -10.974 -7.787 -11.614 1.00 90.94 78 ASN A CA 1
ATOM 622 C C . ASN A 1 78 ? -11.259 -9.254 -11.986 1.00 90.94 78 ASN A C 1
ATOM 624 O O . ASN A 1 78 ? -10.548 -9.787 -12.835 1.00 90.94 78 ASN A O 1
ATOM 628 N N . PRO A 1 79 ? -12.274 -9.922 -11.410 1.00 91.50 79 PRO A N 1
ATOM 629 C CA . PRO A 1 79 ? -12.536 -11.342 -11.672 1.00 91.50 79 PRO A CA 1
ATOM 630 C C . PRO A 1 79 ? -12.740 -11.686 -13.156 1.00 91.50 79 PRO A C 1
ATOM 632 O O . PRO A 1 79 ? -12.283 -12.728 -13.632 1.00 91.50 79 PRO A O 1
ATOM 635 N N . HIS A 1 80 ? -13.389 -10.793 -13.909 1.00 94.31 80 HIS A N 1
ATOM 636 C CA . HIS A 1 80 ? -13.619 -10.977 -15.341 1.00 94.31 80 HIS A CA 1
ATOM 637 C C . HIS A 1 80 ? -12.325 -10.834 -16.138 1.00 94.31 80 HIS A C 1
ATOM 639 O O . HIS A 1 80 ? -12.042 -11.674 -16.991 1.00 94.31 80 HIS A O 1
ATOM 645 N N . LEU A 1 81 ? -11.513 -9.817 -15.827 1.00 93.06 81 LEU A N 1
ATOM 646 C CA . LEU A 1 81 ? -10.202 -9.660 -16.459 1.00 93.06 81 LEU A CA 1
ATOM 647 C C . LEU A 1 81 ? -9.268 -10.809 -16.090 1.00 93.06 81 LEU A C 1
ATOM 649 O O . LEU A 1 81 ? -8.544 -11.281 -16.952 1.00 93.06 81 LEU A O 1
ATOM 653 N N . LEU A 1 82 ? -9.326 -11.310 -14.854 1.00 93.69 82 LEU A N 1
ATOM 654 C CA . LEU A 1 82 ? -8.496 -12.429 -14.416 1.00 93.69 82 LEU A CA 1
ATOM 655 C C . LEU A 1 82 ? -8.818 -13.686 -15.225 1.00 93.69 82 LEU A C 1
ATOM 657 O O . LEU A 1 82 ? -7.910 -14.380 -15.658 1.00 93.69 82 LEU A O 1
ATOM 661 N N . THR A 1 83 ? -10.103 -13.941 -15.478 1.00 93.88 83 THR A N 1
ATOM 662 C CA . THR A 1 83 ? -10.548 -15.088 -16.282 1.00 93.88 83 THR A CA 1
A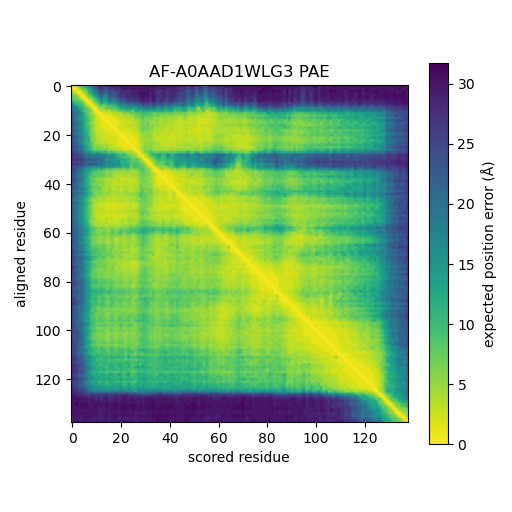TOM 663 C C . THR A 1 83 ? -10.180 -14.924 -17.758 1.00 93.88 83 THR A C 1
ATOM 665 O O . THR A 1 83 ? -9.777 -15.888 -18.400 1.00 93.88 83 THR A O 1
ATOM 668 N N . ALA A 1 84 ? -10.305 -13.711 -18.305 1.00 95.94 84 ALA A N 1
ATOM 669 C CA . ALA A 1 84 ? -10.007 -13.436 -19.710 1.00 95.94 84 ALA A CA 1
ATOM 670 C C . ALA A 1 84 ? -8.498 -13.401 -20.014 1.00 95.94 84 ALA A C 1
ATOM 672 O O . ALA A 1 84 ? -8.067 -13.893 -21.053 1.00 95.94 84 ALA A O 1
ATOM 673 N N . TRP A 1 85 ? -7.703 -12.804 -19.123 1.00 94.38 85 TRP A N 1
ATOM 674 C CA . TRP A 1 85 ? -6.261 -12.597 -19.283 1.00 94.38 85 TRP A CA 1
ATOM 675 C C . TRP A 1 85 ? -5.432 -13.763 -18.734 1.00 94.38 85 TRP A C 1
ATOM 677 O O . TRP A 1 85 ? -4.375 -14.076 -19.274 1.00 94.38 85 TRP A O 1
ATOM 687 N N . ASN A 1 86 ? -5.915 -14.419 -17.674 1.00 92.50 86 ASN A N 1
ATOM 688 C CA . ASN A 1 86 ? -5.273 -15.554 -17.009 1.00 92.50 86 ASN A CA 1
ATOM 689 C C . ASN A 1 86 ? -3.805 -15.301 -16.599 1.00 92.50 86 ASN A C 1
ATOM 691 O O . ASN A 1 86 ? -2.938 -16.160 -16.757 1.00 92.50 86 ASN A O 1
ATOM 695 N N . ALA A 1 87 ? -3.516 -14.114 -16.063 1.00 91.12 87 ALA A N 1
ATOM 696 C CA . ALA A 1 87 ? -2.221 -13.795 -15.462 1.00 91.12 87 ALA A CA 1
ATOM 697 C C . ALA A 1 87 ? -2.393 -12.924 -14.211 1.00 91.12 87 ALA A C 1
ATOM 699 O O . ALA A 1 87 ? -3.470 -12.373 -13.975 1.00 91.12 87 ALA A O 1
ATOM 700 N N . ASN A 1 88 ? -1.322 -12.794 -13.421 1.00 89.62 88 ASN A N 1
ATOM 701 C CA . ASN A 1 88 ? -1.310 -11.948 -12.229 1.00 89.62 88 ASN A CA 1
ATOM 702 C C . ASN A 1 88 ? -1.678 -10.498 -12.578 1.00 89.62 88 ASN A C 1
ATOM 704 O O . ASN A 1 88 ? -1.210 -9.963 -13.585 1.00 89.62 88 ASN A O 1
ATOM 708 N N . MET A 1 89 ? -2.487 -9.866 -11.730 1.00 89.81 89 MET A N 1
ATOM 709 C CA . MET A 1 89 ? -2.913 -8.480 -11.899 1.00 89.81 89 MET A CA 1
ATOM 710 C C . MET A 1 89 ? -2.647 -7.682 -10.631 1.00 89.81 89 MET A C 1
ATOM 712 O O . MET A 1 89 ? -2.754 -8.194 -9.518 1.00 89.81 89 MET A O 1
ATOM 716 N N . ASP A 1 90 ? -2.315 -6.416 -10.837 1.00 90.19 90 ASP A N 1
ATOM 717 C CA . ASP A 1 90 ? -2.171 -5.426 -9.783 1.00 90.19 90 ASP A CA 1
ATOM 718 C C . ASP A 1 90 ? -2.812 -4.125 -10.273 1.00 90.19 90 ASP A C 1
ATOM 720 O O . ASP A 1 90 ? -2.246 -3.397 -11.091 1.00 90.19 90 ASP A O 1
ATOM 724 N N . ILE A 1 91 ? -4.071 -3.912 -9.885 1.00 89.19 91 ILE A N 1
ATOM 725 C CA . ILE A 1 91 ? -4.889 -2.792 -10.360 1.00 89.19 91 ILE A CA 1
ATOM 726 C C . ILE A 1 91 ? -5.005 -1.747 -9.251 1.00 89.19 91 ILE A C 1
ATOM 728 O O . ILE A 1 91 ? -5.536 -2.020 -8.175 1.00 89.19 91 ILE A O 1
ATOM 732 N N . GLN A 1 92 ? -4.597 -0.514 -9.533 1.00 87.31 92 GLN A N 1
ATOM 733 C CA . GLN A 1 92 ? -4.729 0.605 -8.604 1.00 87.31 92 GLN A CA 1
ATOM 734 C C . GLN A 1 92 ? -5.412 1.797 -9.276 1.00 87.31 92 GLN A C 1
ATOM 736 O O . GLN A 1 92 ? -5.200 2.074 -10.455 1.00 87.31 92 GLN A O 1
ATOM 741 N N . TYR A 1 93 ? -6.247 2.507 -8.514 1.00 88.50 93 TYR A N 1
ATOM 742 C CA . TYR A 1 93 ? -6.879 3.737 -8.978 1.00 88.50 93 TYR A CA 1
ATOM 743 C C . TYR A 1 93 ? -5.880 4.898 -8.947 1.00 88.50 93 TYR A C 1
ATOM 745 O O . TYR A 1 93 ? -5.179 5.096 -7.951 1.00 88.50 93 TYR A O 1
ATOM 753 N N . ILE A 1 94 ? -5.830 5.674 -10.029 1.00 88.88 94 ILE A N 1
ATOM 754 C CA . ILE A 1 94 ? -4.941 6.830 -10.153 1.00 88.88 94 ILE A CA 1
ATOM 755 C C . ILE A 1 94 ? -5.645 8.048 -9.552 1.00 88.88 94 ILE A C 1
ATOM 757 O O . ILE A 1 94 ? -6.697 8.461 -10.032 1.00 88.88 94 ILE A O 1
ATOM 761 N N . LEU A 1 95 ? -5.064 8.596 -8.485 1.00 89.94 95 LEU A N 1
ATOM 762 C CA . LEU A 1 95 ? -5.550 9.804 -7.801 1.00 89.94 95 LEU A CA 1
ATOM 763 C C . LEU A 1 95 ? -4.739 11.059 -8.142 1.00 89.94 95 LEU A C 1
ATOM 765 O O . LEU A 1 95 ? -5.178 12.161 -7.837 1.00 89.94 95 LEU A O 1
ATOM 769 N N . ASP A 1 96 ? -3.562 10.878 -8.741 1.00 88.12 96 ASP A N 1
ATOM 770 C CA . ASP A 1 96 ? -2.647 11.937 -9.157 1.00 88.12 96 ASP A CA 1
ATOM 771 C C . ASP A 1 96 ? -1.996 11.536 -10.486 1.00 88.12 96 ASP A C 1
ATOM 773 O O . ASP A 1 96 ? -1.342 10.487 -10.583 1.00 88.12 96 ASP A O 1
ATOM 777 N N . GLU A 1 97 ? -2.183 12.355 -11.523 1.00 90.38 97 GLU A N 1
ATOM 778 C CA . GLU A 1 97 ? -1.641 12.069 -12.850 1.00 90.38 97 GLU A CA 1
ATOM 779 C C . GLU A 1 97 ? -0.110 12.160 -12.861 1.00 90.38 97 GLU A C 1
ATOM 781 O O . GLU A 1 97 ? 0.551 11.369 -13.541 1.00 90.38 97 GLU A O 1
ATOM 786 N N . TYR A 1 98 ? 0.472 13.070 -12.072 1.00 91.31 98 TYR A N 1
ATOM 787 C CA . TYR A 1 98 ? 1.924 13.219 -11.981 1.00 91.31 98 TYR A CA 1
ATOM 788 C C . TYR A 1 98 ? 2.560 11.985 -11.349 1.00 91.31 98 TYR A C 1
ATOM 790 O O . TYR A 1 98 ? 3.520 11.443 -11.900 1.00 91.31 98 TYR A O 1
ATOM 798 N N . GLY A 1 99 ? 1.996 11.489 -10.246 1.00 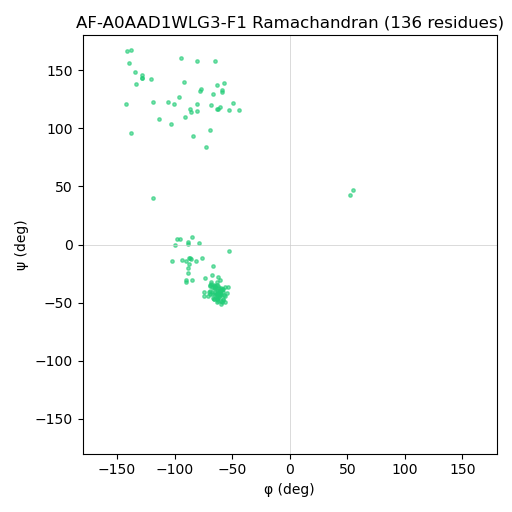88.62 99 GLY A N 1
ATOM 799 C CA . GLY A 1 99 ? 2.410 10.235 -9.623 1.00 88.62 99 GLY A CA 1
ATOM 800 C C . GLY A 1 99 ? 2.389 9.056 -10.598 1.00 88.62 99 GLY A C 1
ATOM 801 O O . GLY A 1 99 ? 3.344 8.278 -10.637 1.00 88.62 99 GLY A O 1
ATOM 802 N N . CYS A 1 100 ? 1.361 8.958 -11.449 1.00 90.81 100 CYS A N 1
ATOM 803 C CA . CYS A 1 100 ? 1.283 7.922 -12.483 1.00 90.81 100 CYS A CA 1
ATOM 804 C C . CYS A 1 100 ? 2.419 8.037 -13.514 1.00 90.81 100 CYS A C 1
ATOM 806 O O . CYS A 1 100 ? 3.089 7.047 -13.818 1.00 90.81 100 CYS A O 1
ATOM 808 N N . ILE A 1 101 ? 2.681 9.245 -14.020 1.00 93.62 101 ILE A N 1
ATOM 809 C CA . ILE A 1 101 ? 3.755 9.486 -14.993 1.00 93.62 101 ILE A CA 1
ATOM 810 C C . ILE A 1 101 ? 5.121 9.171 -14.382 1.00 93.62 101 ILE A C 1
ATOM 812 O O . ILE A 1 101 ? 5.918 8.463 -14.995 1.00 93.62 101 ILE A O 1
ATOM 816 N N . ILE A 1 102 ? 5.387 9.647 -13.163 1.00 92.75 102 ILE A N 1
ATOM 817 C CA . ILE A 1 102 ? 6.639 9.376 -12.448 1.00 92.75 102 ILE A CA 1
ATOM 818 C C . ILE A 1 102 ? 6.824 7.876 -12.221 1.00 92.75 102 ILE A C 1
ATOM 820 O O . ILE A 1 102 ? 7.925 7.365 -12.430 1.00 92.75 102 ILE A O 1
ATOM 824 N N . TYR A 1 103 ? 5.761 7.158 -11.856 1.00 91.19 103 TYR A N 1
ATOM 825 C CA . TYR A 1 103 ? 5.802 5.706 -11.726 1.00 91.19 103 TYR A CA 1
ATOM 826 C C . TYR A 1 103 ? 6.187 5.038 -13.053 1.00 91.19 103 TYR A C 1
ATOM 828 O O . TYR A 1 103 ? 7.168 4.297 -13.090 1.00 91.19 103 TYR A O 1
ATOM 836 N N . MET A 1 104 ? 5.518 5.361 -14.165 1.00 93.12 104 MET A N 1
ATOM 837 C CA . MET A 1 104 ? 5.869 4.810 -15.484 1.00 93.12 104 MET A CA 1
ATOM 838 C C . MET A 1 104 ? 7.318 5.124 -15.881 1.00 93.12 104 MET A C 1
ATOM 840 O O . MET A 1 104 ? 8.063 4.230 -16.285 1.00 93.12 104 MET A O 1
ATOM 844 N N . LEU A 1 105 ? 7.749 6.377 -15.711 1.00 95.19 105 LEU A N 1
ATOM 845 C CA . LEU A 1 105 ? 9.120 6.796 -15.999 1.00 95.19 105 LEU A CA 1
ATOM 846 C C . LEU A 1 105 ? 10.136 6.054 -15.131 1.00 95.19 105 LEU A C 1
ATOM 848 O O . LEU A 1 105 ? 11.213 5.710 -15.612 1.00 95.19 105 LEU A O 1
ATOM 852 N N . SER A 1 106 ? 9.813 5.777 -13.867 1.00 93.81 106 SER A N 1
ATOM 853 C CA . SER A 1 106 ? 10.701 5.032 -12.972 1.00 93.81 106 SER A CA 1
ATOM 854 C C . SER A 1 106 ? 10.960 3.604 -13.459 1.00 93.81 106 SER A C 1
ATOM 856 O O . SER A 1 106 ? 12.081 3.121 -13.320 1.00 93.81 106 SER A O 1
ATOM 858 N N . TYR A 1 107 ? 9.963 2.967 -14.083 1.00 92.69 107 TYR A N 1
ATOM 859 C CA . TYR A 1 107 ? 10.101 1.638 -14.677 1.00 92.69 107 TYR A CA 1
ATOM 860 C C . TYR A 1 107 ? 10.885 1.670 -15.981 1.00 92.69 107 TYR A C 1
ATOM 862 O O . TYR A 1 107 ? 11.773 0.843 -16.171 1.00 92.69 107 TYR A O 1
ATOM 870 N N . ILE A 1 108 ? 10.585 2.632 -16.857 1.00 94.75 108 ILE A N 1
ATOM 871 C CA . ILE A 1 108 ? 11.312 2.797 -18.122 1.00 94.75 108 ILE A CA 1
ATOM 872 C C . ILE A 1 108 ? 12.793 3.080 -17.846 1.00 94.75 108 ILE A C 1
ATOM 874 O O . ILE A 1 108 ? 13.642 2.477 -18.484 1.00 94.75 108 ILE A O 1
ATOM 878 N N . SER A 1 109 ? 13.084 3.938 -16.860 1.00 95.38 109 SER A N 1
ATOM 879 C CA . SER A 1 109 ? 14.445 4.341 -16.462 1.00 95.38 109 SER A CA 1
ATOM 880 C C . SER A 1 109 ? 15.140 3.389 -15.476 1.00 95.38 109 SER A C 1
ATOM 882 O O . SER A 1 109 ? 16.187 3.719 -14.908 1.00 95.38 109 SER A O 1
ATOM 884 N N . LYS A 1 110 ? 14.532 2.235 -15.174 1.00 94.50 110 LYS A N 1
ATOM 885 C CA . LYS A 1 110 ? 15.078 1.265 -14.220 1.00 94.50 110 LYS A CA 1
ATOM 886 C C . LYS A 1 110 ? 16.467 0.738 -14.621 1.00 94.50 110 LYS A C 1
ATOM 888 O O . LYS A 1 110 ? 17.342 0.779 -13.754 1.00 94.50 110 LYS A O 1
ATOM 893 N N . PRO A 1 111 ? 16.719 0.283 -15.866 1.00 93.25 111 PRO A N 1
ATOM 894 C CA . PRO A 1 111 ? 18.028 -0.265 -16.220 1.00 93.25 111 PRO A CA 1
ATOM 895 C C . PRO A 1 111 ? 19.139 0.792 -16.160 1.00 93.25 111 PRO A C 1
ATOM 897 O O . PRO A 1 111 ? 20.248 0.497 -15.721 1.00 93.25 111 PRO A O 1
ATOM 900 N N . GLU A 1 112 ? 18.853 2.044 -16.522 1.00 94.44 112 GLU A N 1
ATOM 901 C CA . GLU A 1 112 ? 19.804 3.152 -16.408 1.00 94.44 112 GLU A CA 1
ATOM 902 C C . GLU A 1 112 ? 20.130 3.464 -14.947 1.00 94.44 112 GLU A C 1
ATOM 904 O O . GLU A 1 112 ? 21.276 3.772 -14.615 1.00 94.44 112 GLU A O 1
ATOM 909 N N . ARG A 1 113 ? 19.133 3.367 -14.060 1.00 90.62 113 ARG A N 1
ATOM 910 C CA . ARG A 1 113 ? 19.320 3.553 -12.619 1.00 90.62 113 ARG A CA 1
ATOM 911 C C . ARG A 1 113 ? 20.200 2.455 -12.028 1.00 90.62 113 ARG A C 1
ATOM 913 O O . ARG A 1 113 ? 21.160 2.775 -11.335 1.00 90.62 113 ARG A O 1
ATOM 920 N N . GLU A 1 114 ? 19.925 1.194 -12.360 1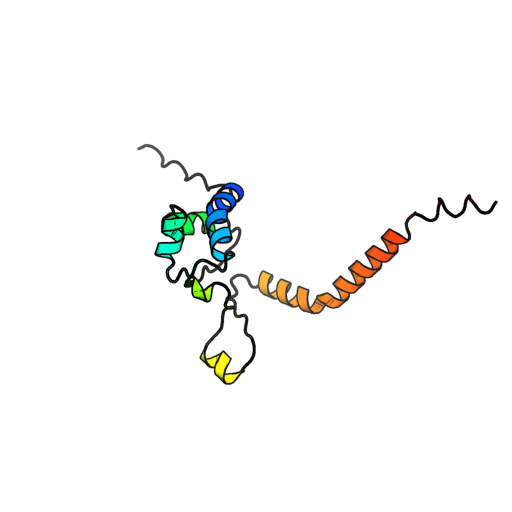.00 92.19 114 GLU A N 1
ATOM 921 C CA . GLU A 1 114 ? 20.728 0.042 -11.926 1.00 92.19 114 GLU A CA 1
ATOM 922 C C . GLU A 1 114 ? 22.179 0.147 -12.416 1.00 92.19 114 GLU A C 1
ATOM 924 O O . GLU A 1 114 ? 23.112 -0.041 -11.636 1.00 92.19 114 GLU A O 1
ATOM 929 N N . LEU A 1 115 ? 22.388 0.541 -13.676 1.00 93.06 115 LEU A N 1
ATOM 930 C CA . LEU A 1 115 ? 23.723 0.792 -14.218 1.00 93.06 115 LEU A CA 1
ATOM 931 C C . LEU A 1 115 ? 24.429 1.953 -13.501 1.00 93.06 115 LEU A C 1
ATOM 933 O O . LEU A 1 115 ? 25.611 1.855 -13.172 1.00 93.06 115 LEU A O 1
ATOM 937 N N . SER A 1 116 ? 23.719 3.056 -13.248 1.00 93.50 116 SER A N 1
ATOM 938 C CA . SER A 1 116 ? 24.266 4.209 -12.526 1.00 93.50 116 SER A CA 1
ATOM 939 C C . SER A 1 116 ? 24.713 3.824 -11.115 1.00 93.50 116 SER A C 1
ATOM 941 O O . SER A 1 116 ? 25.802 4.206 -10.688 1.00 93.50 116 SER A O 1
ATOM 943 N N . ASP A 1 117 ? 23.907 3.040 -10.401 1.00 93.69 117 ASP A N 1
ATOM 944 C CA . ASP A 1 117 ? 24.219 2.582 -9.047 1.00 93.69 117 ASP A CA 1
ATOM 945 C C . ASP A 1 117 ? 25.375 1.572 -9.031 1.00 93.69 117 ASP A C 1
ATOM 947 O O . ASP A 1 117 ? 26.239 1.634 -8.150 1.00 93.69 117 ASP A O 1
ATOM 951 N N . TYR A 1 118 ? 25.474 0.721 -10.054 1.00 94.12 118 TYR A N 1
ATOM 952 C CA . TYR A 1 118 ? 26.621 -0.161 -10.254 1.00 94.12 118 TYR A CA 1
ATOM 953 C C . TYR A 1 118 ? 27.924 0.627 -10.464 1.00 94.12 118 TYR A C 1
ATOM 955 O O . TYR A 1 118 ? 28.910 0.393 -9.767 1.00 94.12 118 TYR A O 1
ATOM 963 N N . ILE A 1 119 ? 27.922 1.630 -11.351 1.00 92.56 119 ILE A N 1
ATOM 964 C CA . ILE A 1 119 ? 29.098 2.484 -11.593 1.00 92.56 119 ILE A CA 1
ATOM 965 C C . ILE A 1 119 ? 29.498 3.242 -10.321 1.00 92.56 119 ILE A C 1
ATOM 967 O O . ILE A 1 119 ? 30.683 3.304 -9.997 1.00 92.56 119 ILE A O 1
ATOM 971 N N . LYS A 1 120 ? 28.536 3.793 -9.568 1.00 92.62 120 LYS A N 1
ATOM 972 C CA . LYS A 1 120 ? 28.824 4.460 -8.284 1.00 92.62 120 LYS A CA 1
ATOM 973 C C . LYS A 1 120 ? 29.493 3.515 -7.291 1.00 92.62 120 LYS A C 1
ATOM 975 O O . LYS A 1 120 ? 30.385 3.945 -6.566 1.00 92.62 120 LYS A O 1
ATOM 980 N N . THR A 1 121 ? 29.067 2.253 -7.263 1.00 92.44 121 THR A N 1
ATOM 981 C CA . THR A 1 121 ? 29.668 1.221 -6.410 1.00 92.44 121 THR A CA 1
ATOM 982 C C . THR A 1 121 ? 31.124 0.979 -6.797 1.00 92.44 121 THR A C 1
ATOM 984 O O . THR A 1 121 ? 31.991 1.104 -5.939 1.00 92.44 121 THR A O 1
ATOM 987 N N . ILE A 1 122 ? 31.413 0.779 -8.088 1.00 92.44 122 ILE A N 1
ATOM 988 C CA . ILE A 1 122 ? 32.788 0.614 -8.590 1.00 92.44 122 ILE A CA 1
ATOM 989 C C . ILE A 1 122 ? 33.662 1.822 -8.238 1.00 92.44 122 ILE A C 1
ATOM 991 O O . ILE A 1 122 ? 34.771 1.666 -7.738 1.00 92.44 122 ILE A O 1
ATOM 995 N N . VAL A 1 123 ? 33.175 3.041 -8.488 1.00 91.44 123 VAL A N 1
ATOM 996 C CA . VAL A 1 123 ? 33.931 4.269 -8.192 1.00 91.44 123 VAL A CA 1
ATOM 997 C C . VAL A 1 123 ? 34.240 4.370 -6.700 1.00 91.44 123 VAL A C 1
ATOM 999 O O . VAL A 1 123 ? 35.351 4.741 -6.334 1.00 91.44 123 VAL A O 1
ATOM 1002 N N . LYS A 1 124 ? 33.275 4.014 -5.846 1.00 91.75 124 LYS A N 1
ATOM 1003 C CA . LYS A 1 124 ? 33.456 4.000 -4.395 1.00 91.75 124 LYS A CA 1
ATOM 1004 C C . LYS A 1 124 ? 34.485 2.954 -3.957 1.00 91.75 124 LYS A C 1
ATOM 1006 O O . LYS A 1 124 ? 35.280 3.258 -3.083 1.00 91.75 124 LYS A O 1
ATOM 1011 N N . GLU A 1 125 ? 34.489 1.764 -4.554 1.00 87.94 125 GLU A N 1
ATOM 1012 C CA . GLU A 1 125 ? 35.477 0.709 -4.266 1.00 87.94 125 GLU A CA 1
ATOM 1013 C C . GLU A 1 125 ? 36.887 1.082 -4.753 1.00 87.94 125 GLU A C 1
ATOM 1015 O O . GLU A 1 125 ? 37.880 0.746 -4.117 1.00 87.94 125 GLU A O 1
ATOM 1020 N N . MET A 1 126 ? 36.990 1.836 -5.850 1.00 82.88 126 MET A N 1
ATOM 1021 C CA . MET A 1 126 ? 38.268 2.325 -6.379 1.00 82.88 126 MET A CA 1
ATOM 1022 C C . MET A 1 126 ? 38.855 3.509 -5.590 1.00 82.88 126 MET A C 1
ATOM 1024 O O . MET A 1 126 ? 40.015 3.862 -5.803 1.00 82.88 126 MET A O 1
ATOM 1028 N N . SER A 1 127 ? 38.092 4.130 -4.686 1.00 65.56 127 SER A N 1
ATOM 1029 C CA . SER A 1 127 ? 38.547 5.254 -3.862 1.00 65.56 127 SER A CA 1
ATOM 1030 C C . SER A 1 127 ? 38.498 4.922 -2.363 1.00 65.56 127 SER A C 1
ATOM 1032 O O . SER A 1 127 ? 37.403 4.784 -1.826 1.00 65.56 127 SER A O 1
ATOM 1034 N N . PRO A 1 128 ? 39.590 4.998 -1.589 1.00 59.50 128 PRO A N 1
ATOM 1035 C CA . PRO A 1 128 ? 40.957 4.531 -1.769 1.00 59.50 128 PRO A CA 1
ATOM 1036 C C . PRO A 1 128 ? 41.277 3.413 -0.740 1.00 59.50 128 PRO A C 1
ATOM 1038 O O . PRO A 1 128 ? 41.495 3.697 0.434 1.00 59.50 128 PRO A O 1
ATOM 1041 N N . GLU A 1 129 ? 41.386 2.156 -1.177 1.00 53.81 129 GLU A N 1
ATOM 1042 C CA . GLU A 1 129 ? 42.193 1.128 -0.474 1.00 53.81 129 GLU A CA 1
ATOM 1043 C C . GLU A 1 129 ? 43.568 0.935 -1.149 1.00 53.81 129 GLU A C 1
ATOM 1045 O O . GLU A 1 129 ? 44.433 0.205 -0.676 1.00 53.81 129 GLU A O 1
ATOM 1050 N N . THR A 1 130 ? 43.840 1.678 -2.227 1.00 50.53 130 THR A N 1
ATOM 1051 C CA . THR A 1 130 ? 45.103 1.609 -2.980 1.00 50.53 130 THR A CA 1
ATOM 1052 C C . THR A 1 130 ? 46.279 2.359 -2.343 1.00 50.53 130 THR A C 1
ATOM 1054 O O . THR A 1 130 ? 47.359 2.377 -2.935 1.00 50.53 130 THR A O 1
ATOM 1057 N N . GLU A 1 131 ? 46.107 2.984 -1.173 1.00 50.97 131 GLU A N 1
ATOM 1058 C CA . GLU A 1 131 ? 47.224 3.604 -0.438 1.00 50.97 131 GLU A CA 1
ATOM 1059 C C . GLU A 1 131 ? 47.929 2.632 0.521 1.00 50.97 131 GLU A C 1
ATOM 1061 O O . GLU A 1 131 ? 49.099 2.847 0.814 1.00 50.97 131 GLU A O 1
ATOM 1066 N N . THR A 1 132 ? 47.304 1.523 0.939 1.00 48.03 132 THR A N 1
ATOM 1067 C CA . THR A 1 132 ? 47.944 0.585 1.886 1.00 48.03 132 THR A CA 1
ATOM 1068 C C . THR A 1 132 ? 48.752 -0.518 1.190 1.00 48.03 132 THR A C 1
ATOM 1070 O O . THR A 1 132 ? 49.799 -0.908 1.690 1.00 48.03 132 THR A O 1
ATOM 1073 N N . GLU A 1 133 ? 48.374 -0.961 -0.015 1.00 49.56 133 GLU A N 1
ATOM 1074 C CA . GLU A 1 133 ? 49.121 -2.019 -0.730 1.00 49.56 133 GLU A CA 1
ATOM 1075 C C . GLU A 1 133 ? 50.306 -1.504 -1.572 1.00 49.56 133 GLU A C 1
ATOM 1077 O O . GLU A 1 133 ? 51.149 -2.286 -2.012 1.00 49.56 133 GLU A O 1
ATOM 1082 N N . ARG A 1 134 ? 50.415 -0.188 -1.807 1.00 48.56 134 ARG A N 1
ATOM 1083 C CA . ARG A 1 134 ? 51.532 0.394 -2.581 1.00 48.56 134 ARG A CA 1
ATOM 1084 C C . ARG A 1 134 ? 52.766 0.740 -1.744 1.00 48.56 134 ARG A C 1
ATOM 1086 O O . ARG A 1 134 ? 53.816 0.994 -2.336 1.00 48.56 134 ARG A O 1
ATOM 1093 N N . GLU A 1 135 ? 52.672 0.721 -0.414 1.00 47.88 135 GLU A N 1
ATOM 1094 C CA . GLU A 1 135 ? 53.818 0.953 0.479 1.00 47.88 135 GLU A CA 1
ATOM 1095 C C . GLU A 1 135 ? 54.531 -0.337 0.929 1.00 47.88 135 GLU A C 1
ATOM 1097 O O . GLU A 1 135 ? 55.675 -0.256 1.365 1.00 47.88 135 GLU A O 1
ATOM 1102 N N . GLU A 1 136 ? 53.953 -1.530 0.734 1.00 47.59 136 GLU A N 1
ATOM 1103 C CA . GLU A 1 136 ? 54.603 -2.808 1.104 1.00 47.59 136 GLU A CA 1
ATOM 1104 C C . GLU A 1 136 ? 55.500 -3.420 0.004 1.00 47.59 136 GLU A C 1
ATOM 1106 O O . GLU A 1 136 ? 56.090 -4.482 0.200 1.00 47.59 136 GLU A O 1
ATOM 1111 N N . ILE A 1 137 ? 55.664 -2.755 -1.148 1.00 53.97 137 ILE A N 1
ATOM 1112 C CA . ILE A 1 137 ? 56.535 -3.220 -2.252 1.00 53.97 137 ILE A CA 1
ATOM 1113 C C . ILE A 1 137 ? 57.663 -2.213 -2.551 1.00 53.97 137 ILE 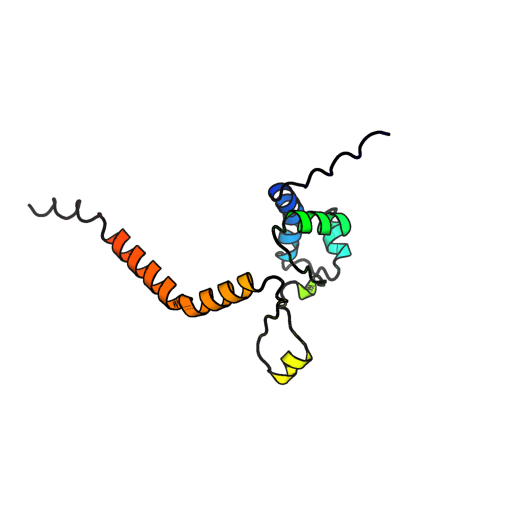A C 1
ATOM 1115 O O . ILE A 1 137 ? 58.000 -1.957 -3.710 1.00 53.97 137 ILE A O 1
ATOM 1119 N N . LYS A 1 138 ? 58.269 -1.616 -1.519 1.00 37.81 138 LYS A N 1
ATOM 1120 C CA . LYS A 1 138 ? 59.499 -0.821 -1.670 1.00 37.81 138 LYS A CA 1
ATOM 1121 C C . LYS A 1 138 ? 60.594 -1.222 -0.698 1.00 37.81 138 LYS A C 1
ATOM 1123 O O . LYS A 1 138 ? 60.287 -1.395 0.497 1.00 37.81 138 LYS A O 1
#